Protein AF-A0A3A5V1T1-F1 (afdb_monomer_lite)

Secondary structure (DSSP, 8-state):
------GGG--EEEEEEEE-SSSEEEEEEEEETTTTEEEEEEEEESSSEEEEEETTS-EEEEEEBSSSSGGG-EEEEEE-TTS-EEEEEEEE-GGG-EEEEEEEETTT--EEEEE-

Radius of gyration: 14.13 Å; chains: 1; bounding box: 34×22×48 Å

Sequence (116 aa):
MVQQYQANQAINVQLLKNRFFPTVKLIVMINDPVAGINEQVSFGTLARTFTSKLANGMVIGKLPLQGITIFSGAQGIITFPNGYSYKVNLNIGLFGMVKGMLITSLVDGRTGMYNF

Foldseek 3Di:
DPPPPPPLAAFDKAWDDADLPPWGKTWIFTDGVVLPGGWIWIFTDPDQKTFIATPVGHTFWIWGQPDPDLQSWTWIKGADPSGWIWTKTFHADDSRIGQWMWIATPVPRRIDIGGD

pLDDT: mean 84.24, std 14.68, range [33.78, 96.81]

Structure (mmCIF, N/CA/C/O backbone):
data_AF-A0A3A5V1T1-F1
#
_entry.id   AF-A0A3A5V1T1-F1
#
loop_
_atom_site.group_PDB
_atom_site.id
_atom_site.type_symbol
_atom_site.label_atom_id
_atom_site.label_alt_id
_atom_site.label_comp_id
_atom_site.label_asym_id
_atom_site.label_entity_id
_atom_site.label_seq_id
_atom_site.pdbx_PDB_ins_code
_atom_site.Cartn_x
_atom_site.Cartn_y
_atom_site.Cartn_z
_atom_site.occupancy
_atom_site.B_iso_or_equiv
_atom_site.auth_seq_id
_atom_site.auth_comp_id
_atom_site.auth_asym_id
_atom_site.auth_atom_id
_atom_site.pdbx_PDB_model_num
ATOM 1 N N . MET A 1 1 ? 3.019 9.489 34.058 1.00 36.56 1 MET A N 1
ATOM 2 C CA . MET A 1 1 ? 1.966 8.590 33.541 1.00 36.56 1 MET A CA 1
ATOM 3 C C . MET A 1 1 ? 2.463 8.061 32.210 1.00 36.56 1 MET A C 1
ATOM 5 O O . MET A 1 1 ? 2.647 8.847 31.293 1.00 36.56 1 MET A O 1
ATOM 9 N N . VAL A 1 2 ? 2.828 6.782 32.143 1.00 33.78 2 VAL A N 1
ATOM 10 C CA . VAL A 1 2 ? 3.331 6.173 30.906 1.00 33.78 2 VAL A CA 1
ATOM 11 C C . VAL A 1 2 ? 2.109 5.835 30.066 1.00 33.78 2 VAL A C 1
ATOM 13 O O . VAL A 1 2 ? 1.315 4.981 30.455 1.00 33.78 2 VAL A O 1
ATOM 16 N N . GLN A 1 3 ? 1.912 6.560 28.968 1.00 37.62 3 GLN A N 1
ATOM 17 C CA . GLN A 1 3 ? 0.839 6.284 28.025 1.00 37.62 3 GLN A CA 1
ATOM 18 C C . GLN A 1 3 ? 1.130 4.933 27.372 1.00 37.62 3 GLN A C 1
ATOM 20 O O . GLN A 1 3 ? 1.978 4.819 26.489 1.00 37.62 3 GLN A O 1
ATOM 25 N N . GLN A 1 4 ? 0.466 3.891 27.874 1.00 35.25 4 GLN A N 1
ATOM 26 C CA . GLN A 1 4 ? 0.413 2.587 27.234 1.00 35.25 4 GLN A CA 1
ATOM 27 C C . GLN A 1 4 ? -0.261 2.785 25.874 1.00 35.25 4 GLN A C 1
ATOM 29 O O . GLN A 1 4 ? -1.483 2.893 25.785 1.00 35.25 4 GLN A O 1
ATOM 34 N N . TYR A 1 5 ? 0.537 2.895 24.813 1.00 43.94 5 TYR A N 1
ATOM 35 C CA . TYR A 1 5 ? 0.034 2.781 23.450 1.00 43.94 5 TYR A CA 1
ATOM 36 C C . TYR A 1 5 ? -0.599 1.396 23.331 1.00 43.94 5 TYR A C 1
ATOM 38 O O . TYR A 1 5 ? 0.089 0.380 23.435 1.00 43.94 5 TYR A O 1
ATOM 46 N N . GLN A 1 6 ? -1.924 1.351 23.203 1.00 43.44 6 GLN A N 1
ATOM 47 C CA . GLN A 1 6 ? -2.660 0.101 23.089 1.00 43.44 6 GLN A CA 1
ATOM 48 C C . GLN A 1 6 ? -2.145 -0.663 21.865 1.00 43.44 6 GLN A C 1
ATOM 50 O O . GLN A 1 6 ? -2.362 -0.251 20.727 1.00 43.44 6 GLN A O 1
ATOM 55 N N . ALA A 1 7 ? -1.497 -1.805 22.098 1.00 48.41 7 ALA A N 1
ATOM 56 C CA . ALA A 1 7 ? -0.984 -2.699 21.058 1.00 48.41 7 ALA A CA 1
ATOM 57 C C . ALA A 1 7 ? -2.071 -3.211 20.083 1.00 48.41 7 ALA A C 1
ATOM 59 O O . ALA A 1 7 ? -1.752 -3.820 19.069 1.00 48.41 7 ALA A O 1
ATOM 60 N N . ASN A 1 8 ? -3.351 -2.936 20.364 1.00 52.53 8 ASN A N 1
ATOM 61 C CA . ASN A 1 8 ? -4.514 -3.426 19.627 1.00 52.53 8 ASN A CA 1
ATOM 62 C C . ASN A 1 8 ? -5.011 -2.486 18.505 1.00 52.53 8 ASN A C 1
ATOM 64 O O . ASN A 1 8 ? -6.073 -2.717 17.936 1.00 52.53 8 ASN A O 1
ATOM 68 N N . GLN A 1 9 ? -4.281 -1.404 18.204 1.00 63.50 9 GLN A N 1
ATOM 69 C CA . GLN A 1 9 ? -4.668 -0.401 17.194 1.00 63.50 9 GLN A CA 1
ATOM 70 C C . GLN A 1 9 ? -3.596 -0.170 16.118 1.00 63.50 9 GLN A C 1
ATOM 72 O O . GLN A 1 9 ? -3.727 0.742 15.304 1.00 63.50 9 GLN A O 1
ATOM 77 N N . ALA A 1 10 ? -2.513 -0.948 16.104 1.00 76.38 10 ALA A N 1
ATOM 78 C CA . ALA A 1 10 ? -1.449 -0.778 15.119 1.00 76.38 10 ALA A CA 1
ATOM 79 C C . ALA A 1 10 ? -1.834 -1.407 13.769 1.00 76.38 10 ALA A C 1
ATOM 81 O O . ALA A 1 10 ? -2.354 -2.520 13.725 1.00 76.38 10 ALA A O 1
ATOM 82 N N . ILE A 1 11 ? -1.535 -0.713 12.667 1.00 87.75 11 ILE A N 1
ATOM 83 C CA . ILE A 1 11 ? -1.615 -1.285 11.314 1.00 87.75 11 ILE A CA 1
ATOM 84 C C . ILE A 1 11 ? -0.497 -2.311 11.208 1.00 87.75 11 ILE A C 1
ATOM 86 O O . ILE A 1 11 ? 0.651 -1.884 11.165 1.00 87.75 11 ILE A O 1
ATOM 90 N N . ASN A 1 12 ? -0.799 -3.607 11.168 1.00 90.06 12 ASN A N 1
ATOM 91 C CA . ASN A 1 12 ? 0.165 -4.697 11.037 1.00 90.06 12 ASN A CA 1
ATOM 92 C C . ASN A 1 12 ? 0.433 -5.026 9.562 1.00 90.06 12 ASN A C 1
ATOM 94 O O . ASN A 1 12 ? -0.483 -5.053 8.738 1.00 90.06 12 ASN A O 1
ATOM 98 N N . VAL A 1 13 ? 1.694 -5.295 9.233 1.00 91.12 13 VAL A N 1
ATOM 99 C CA . VAL A 1 13 ? 2.096 -5.760 7.910 1.00 91.12 13 VAL A CA 1
ATOM 100 C C . VAL A 1 13 ? 2.969 -6.994 8.058 1.00 91.12 13 VAL A C 1
ATOM 102 O O . VAL A 1 13 ? 4.062 -6.938 8.621 1.00 91.12 13 VAL A O 1
ATOM 105 N N . GLN A 1 14 ? 2.529 -8.091 7.454 1.00 91.56 14 GLN A N 1
ATOM 106 C CA . GLN A 1 14 ? 3.298 -9.325 7.380 1.00 91.56 14 GLN A CA 1
ATOM 107 C C . GLN A 1 14 ? 3.832 -9.538 5.967 1.00 91.56 14 GLN A C 1
ATOM 109 O O . GLN A 1 14 ? 3.083 -9.490 4.991 1.00 91.56 14 GLN A O 1
ATOM 114 N N . LEU A 1 15 ? 5.128 -9.820 5.842 1.00 91.56 15 LEU A N 1
ATOM 115 C CA . LEU A 1 15 ? 5.716 -10.202 4.564 1.00 91.56 15 LEU A CA 1
ATOM 116 C C . LEU A 1 15 ? 5.289 -11.618 4.171 1.00 91.56 15 LEU A C 1
ATOM 118 O O . LEU A 1 15 ? 5.508 -12.562 4.923 1.00 91.56 15 LEU A O 1
ATOM 122 N N . LEU A 1 16 ? 4.750 -11.773 2.962 1.00 90.88 16 LEU A N 1
ATOM 123 C CA . LEU A 1 16 ? 4.458 -13.086 2.376 1.00 90.88 16 LEU A CA 1
ATOM 124 C C . LEU A 1 16 ? 5.461 -13.449 1.284 1.00 90.88 16 LEU A C 1
ATOM 126 O O . LEU A 1 16 ? 5.856 -14.604 1.141 1.00 90.88 16 LEU A O 1
ATOM 130 N N . LYS A 1 17 ? 5.865 -12.468 0.470 1.00 88.50 17 LYS A N 1
ATOM 131 C CA . LYS A 1 17 ? 6.813 -12.690 -0.622 1.00 88.50 17 LYS A CA 1
ATOM 132 C C . LYS A 1 17 ? 7.558 -11.417 -0.976 1.00 88.50 17 LYS A C 1
ATOM 134 O O . LYS A 1 17 ? 6.943 -10.378 -1.176 1.00 88.50 17 LYS A O 1
ATOM 139 N N . ASN A 1 18 ? 8.864 -11.533 -1.165 1.00 87.12 18 ASN A N 1
ATOM 140 C CA . ASN A 1 18 ? 9.705 -10.474 -1.703 1.00 87.12 18 ASN A CA 1
ATOM 141 C C . ASN A 1 18 ? 10.575 -11.068 -2.807 1.00 87.12 18 ASN A C 1
ATOM 143 O O . ASN A 1 18 ? 11.370 -11.973 -2.556 1.00 87.12 18 ASN A O 1
ATOM 147 N N . ARG A 1 19 ? 10.379 -10.638 -4.050 1.00 81.06 19 ARG A N 1
ATOM 148 C CA . ARG A 1 19 ? 11.125 -11.152 -5.201 1.00 81.06 19 ARG A CA 1
ATOM 149 C C . ARG A 1 19 ? 11.525 -10.000 -6.102 1.00 81.06 19 ARG A C 1
ATOM 151 O O . ARG A 1 19 ? 10.715 -9.121 -6.364 1.00 81.06 19 ARG A O 1
ATOM 158 N N . PHE A 1 20 ? 12.746 -10.052 -6.615 1.00 74.19 20 PHE A N 1
ATOM 159 C CA . PHE A 1 20 ? 13.275 -9.043 -7.529 1.00 74.19 20 PHE A CA 1
ATOM 160 C C . PHE A 1 20 ? 13.287 -9.485 -9.005 1.00 74.19 20 PHE A C 1
ATOM 162 O O . PHE A 1 20 ? 13.123 -8.652 -9.889 1.00 74.19 20 PHE A O 1
ATOM 169 N N . PHE A 1 21 ? 13.419 -10.788 -9.287 1.00 64.19 21 PHE A N 1
ATOM 170 C CA . PHE A 1 21 ? 13.573 -11.315 -10.650 1.00 64.19 21 PHE A CA 1
ATOM 171 C C . PHE A 1 21 ? 12.447 -12.290 -11.039 1.00 64.19 21 PHE A C 1
ATOM 173 O O . PHE A 1 21 ? 12.062 -13.113 -10.205 1.00 64.19 21 PHE A O 1
ATOM 180 N N . PRO A 1 22 ? 11.910 -12.263 -12.277 1.00 61.31 22 PRO A N 1
ATOM 181 C CA . PRO A 1 22 ? 12.203 -11.333 -13.382 1.00 61.31 22 PRO A CA 1
ATOM 182 C C . PRO A 1 22 ? 11.533 -9.955 -13.234 1.00 61.31 22 PRO A C 1
ATOM 184 O O . PRO A 1 22 ? 11.764 -9.061 -14.038 1.00 61.31 22 PRO A O 1
ATOM 187 N N . THR A 1 23 ? 10.696 -9.780 -12.211 1.00 69.88 23 THR A N 1
ATOM 188 C CA . THR A 1 23 ? 9.970 -8.539 -11.917 1.00 69.88 23 THR A CA 1
ATOM 189 C C . THR A 1 23 ? 9.996 -8.285 -10.421 1.00 69.88 23 THR A C 1
ATOM 191 O O . THR A 1 23 ? 9.818 -9.240 -9.651 1.00 69.88 23 THR A O 1
ATOM 194 N N . VAL A 1 24 ? 10.107 -7.024 -10.000 1.00 75.44 24 VAL A N 1
ATOM 195 C CA . VAL A 1 24 ? 9.999 -6.693 -8.577 1.00 75.44 24 VAL A CA 1
ATOM 196 C C . VAL A 1 24 ? 8.562 -6.926 -8.127 1.00 75.44 24 VAL A C 1
ATOM 198 O O . VAL A 1 24 ? 7.626 -6.320 -8.653 1.00 75.44 24 VAL A O 1
ATOM 201 N N . LYS A 1 25 ? 8.387 -7.835 -7.170 1.00 86.56 25 LYS A N 1
ATOM 202 C CA . LYS A 1 25 ? 7.102 -8.209 -6.595 1.00 86.56 25 LYS A CA 1
ATOM 203 C C . LYS A 1 25 ? 7.236 -8.360 -5.085 1.00 86.56 25 LYS A C 1
ATOM 205 O O . LYS A 1 25 ? 7.870 -9.298 -4.601 1.00 86.56 25 LYS A O 1
ATOM 210 N N . LEU A 1 26 ? 6.574 -7.466 -4.367 1.00 90.06 26 LEU A N 1
ATOM 211 C CA . LEU A 1 26 ? 6.324 -7.561 -2.937 1.00 90.06 26 LEU A CA 1
ATOM 212 C C . LEU A 1 26 ? 4.881 -8.031 -2.736 1.00 90.06 26 LEU A C 1
ATOM 214 O O . LEU A 1 26 ? 3.971 -7.535 -3.394 1.00 90.06 26 LEU A O 1
ATOM 218 N N . ILE A 1 27 ? 4.658 -8.990 -1.851 1.00 93.12 27 ILE A N 1
ATOM 219 C CA . ILE A 1 27 ? 3.331 -9.407 -1.404 1.00 93.12 27 ILE A CA 1
ATOM 220 C C . ILE A 1 27 ? 3.345 -9.369 0.115 1.00 93.12 27 ILE A C 1
ATOM 222 O O . ILE A 1 27 ? 4.203 -9.993 0.743 1.00 93.12 27 ILE A O 1
ATOM 226 N N . VAL A 1 28 ? 2.398 -8.638 0.683 1.00 94.25 28 VAL A N 1
ATOM 227 C CA . VAL A 1 28 ? 2.235 -8.465 2.124 1.00 94.25 28 VAL A CA 1
ATOM 228 C C . VAL A 1 28 ? 0.786 -8.712 2.514 1.00 94.25 28 VAL A C 1
ATOM 230 O O . VAL A 1 28 ? -0.124 -8.489 1.715 1.00 94.25 28 VAL A O 1
ATOM 233 N N . MET A 1 29 ? 0.581 -9.147 3.748 1.00 95.19 29 MET A N 1
ATOM 234 C CA . MET A 1 29 ? -0.711 -9.098 4.411 1.00 95.19 29 MET A CA 1
ATOM 235 C C . MET A 1 29 ? -0.801 -7.778 5.171 1.00 95.19 29 MET A C 1
ATOM 237 O O . MET A 1 29 ? 0.077 -7.505 5.986 1.00 95.19 29 MET A O 1
ATOM 241 N N . ILE A 1 30 ? -1.813 -6.958 4.894 1.00 93.62 30 ILE A N 1
ATOM 242 C CA . ILE A 1 30 ? -2.080 -5.721 5.633 1.00 93.62 30 ILE A CA 1
ATOM 243 C C . ILE A 1 30 ? -3.293 -5.966 6.518 1.00 93.62 30 ILE A C 1
ATOM 245 O O . ILE A 1 30 ? -4.374 -6.276 6.018 1.00 93.62 30 ILE A O 1
ATOM 249 N N . ASN A 1 31 ? -3.101 -5.814 7.823 1.00 92.75 31 ASN A N 1
ATOM 250 C CA . ASN A 1 31 ? -4.155 -5.923 8.816 1.00 92.75 31 ASN A CA 1
ATOM 251 C C . ASN A 1 31 ? -4.270 -4.598 9.578 1.00 92.75 31 ASN A C 1
ATOM 253 O O . ASN A 1 31 ? -3.338 -4.181 10.262 1.00 92.75 31 ASN A O 1
ATOM 257 N N . ASP A 1 32 ? -5.411 -3.932 9.442 1.00 91.12 32 ASP A N 1
ATOM 258 C CA . ASP A 1 32 ? -5.786 -2.778 10.250 1.00 91.12 32 ASP A CA 1
ATOM 259 C C . ASP A 1 32 ? -7.147 -3.057 10.909 1.00 91.12 32 ASP A C 1
ATOM 261 O O . ASP A 1 32 ? -8.183 -2.914 10.249 1.00 91.12 32 ASP A O 1
ATOM 265 N N . PRO A 1 33 ? -7.178 -3.431 12.203 1.00 87.19 33 PRO A N 1
ATOM 266 C CA . PRO A 1 33 ? -8.419 -3.786 12.887 1.00 87.19 33 PRO A CA 1
ATOM 267 C C . PRO A 1 33 ? -9.373 -2.596 13.051 1.00 87.19 33 PRO A C 1
ATOM 269 O O . PRO A 1 33 ? -10.580 -2.796 13.150 1.00 87.19 33 PRO A O 1
ATOM 272 N N . VAL A 1 34 ? -8.865 -1.360 13.048 1.00 88.50 34 VAL A N 1
ATOM 273 C CA . VAL A 1 34 ? -9.684 -0.145 13.214 1.00 88.50 34 VAL A CA 1
ATOM 274 C C . VAL A 1 34 ? -10.415 0.202 11.917 1.00 88.50 34 VAL A C 1
ATOM 276 O O . VAL A 1 34 ? -11.565 0.628 11.952 1.00 88.50 34 VAL A O 1
ATOM 279 N N . ALA A 1 35 ? -9.769 -0.012 10.769 1.00 87.94 35 ALA A N 1
ATOM 280 C CA . ALA A 1 35 ? -10.375 0.188 9.453 1.00 87.94 35 ALA A CA 1
ATOM 281 C C . ALA A 1 35 ? -11.093 -1.066 8.916 1.00 87.94 35 ALA A C 1
ATOM 283 O O . ALA A 1 35 ? -11.643 -1.040 7.814 1.00 87.94 35 ALA A O 1
ATOM 284 N N . GLY A 1 36 ? -11.062 -2.180 9.657 1.00 88.62 36 GLY A N 1
ATOM 285 C CA . GLY A 1 36 ? -11.616 -3.462 9.217 1.00 88.62 36 GLY A CA 1
ATOM 286 C C . GLY A 1 36 ? -10.898 -4.043 7.996 1.00 88.62 36 GLY A C 1
ATOM 287 O O . GLY A 1 36 ? -11.525 -4.701 7.169 1.00 88.62 36 GLY A O 1
ATOM 288 N N . ILE A 1 37 ? -9.600 -3.771 7.845 1.00 91.75 37 ILE A N 1
ATOM 289 C CA . ILE A 1 37 ? -8.798 -4.254 6.719 1.00 91.75 37 ILE A CA 1
ATOM 290 C C . ILE A 1 37 ? -8.065 -5.512 7.142 1.00 91.75 37 ILE A C 1
ATOM 292 O O . ILE A 1 37 ? -7.346 -5.520 8.135 1.00 91.75 37 ILE A O 1
ATOM 296 N N . ASN A 1 38 ? -8.206 -6.562 6.346 1.00 94.06 38 ASN A N 1
ATOM 297 C CA . ASN A 1 38 ? -7.391 -7.760 6.443 1.00 94.06 38 ASN A CA 1
ATOM 298 C C . ASN A 1 38 ? -7.174 -8.289 5.025 1.00 94.06 38 ASN A C 1
ATOM 300 O O . ASN A 1 38 ? -7.823 -9.236 4.589 1.00 94.06 38 ASN A O 1
ATOM 304 N N . GLU A 1 39 ? -6.302 -7.612 4.281 1.00 94.75 39 GLU A N 1
ATOM 305 C CA . GLU A 1 39 ? -6.162 -7.787 2.837 1.00 94.75 39 GLU A CA 1
ATOM 306 C C . GLU A 1 39 ? -4.736 -8.145 2.418 1.00 94.75 39 GLU A C 1
ATOM 308 O O . GLU A 1 39 ? -3.752 -7.551 2.870 1.00 94.75 39 GLU A O 1
ATOM 313 N N . GLN A 1 40 ? -4.617 -9.102 1.496 1.00 96.50 40 GLN A N 1
ATOM 314 C CA . GLN A 1 40 ? -3.342 -9.396 0.858 1.00 96.50 40 GLN A CA 1
ATOM 315 C C . GLN A 1 40 ? -3.117 -8.397 -0.276 1.00 96.50 40 GLN A C 1
ATOM 317 O O . GLN A 1 40 ? -3.850 -8.384 -1.268 1.00 96.50 40 GLN A O 1
ATOM 322 N N . VAL A 1 41 ? -2.048 -7.614 -0.168 1.00 96.00 41 VAL A N 1
ATOM 323 C CA . VAL A 1 41 ? -1.667 -6.615 -1.165 1.00 96.00 41 VAL A CA 1
ATOM 324 C C . VAL A 1 41 ? -0.382 -7.034 -1.856 1.00 96.00 41 VAL A C 1
ATOM 326 O O . VAL A 1 41 ? 0.642 -7.311 -1.233 1.00 96.00 41 VAL A O 1
ATOM 329 N N . SER A 1 42 ? -0.429 -7.054 -3.181 1.00 94.75 42 SER A N 1
ATOM 330 C CA . SER A 1 42 ? 0.737 -7.235 -4.031 1.00 94.75 42 SER A CA 1
ATOM 331 C C . SER A 1 42 ? 1.155 -5.909 -4.649 1.00 94.75 42 SER A C 1
ATOM 333 O O . SER A 1 42 ? 0.354 -5.236 -5.287 1.00 94.75 42 SER A O 1
ATOM 335 N N . PHE A 1 43 ? 2.422 -5.551 -4.489 1.00 92.12 43 PHE A N 1
ATOM 336 C CA . PHE A 1 43 ? 3.070 -4.440 -5.166 1.00 92.12 43 PHE A CA 1
ATOM 337 C C . PHE A 1 43 ? 3.984 -5.025 -6.235 1.00 92.12 43 PHE A C 1
ATOM 339 O O . PHE A 1 43 ? 4.996 -5.655 -5.927 1.00 92.12 43 PHE A O 1
ATOM 346 N N . GLY A 1 44 ? 3.611 -4.854 -7.499 1.00 89.12 44 GLY A N 1
ATOM 347 C CA . GLY A 1 44 ? 4.397 -5.323 -8.637 1.00 89.12 44 GLY A CA 1
ATOM 348 C C . GLY A 1 44 ? 4.825 -4.165 -9.524 1.00 89.12 44 GLY A C 1
ATOM 349 O O . GLY A 1 44 ? 4.027 -3.258 -9.763 1.00 89.12 44 GLY A O 1
ATOM 350 N N . THR A 1 45 ? 6.046 -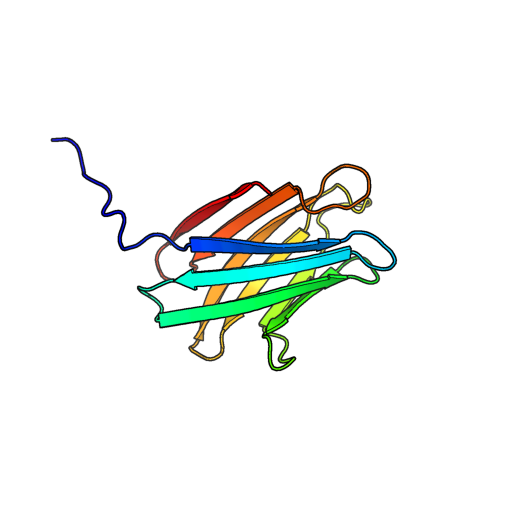4.206 -10.051 1.00 83.12 45 THR A N 1
ATOM 351 C CA . THR A 1 45 ? 6.465 -3.288 -11.115 1.00 83.12 45 THR A CA 1
ATOM 352 C C . THR A 1 45 ? 7.176 -4.012 -12.255 1.00 83.12 45 THR A C 1
ATOM 354 O O . THR A 1 45 ? 7.947 -4.949 -12.046 1.00 83.12 45 THR A O 1
ATOM 357 N N . LEU A 1 46 ? 6.899 -3.539 -13.470 1.00 71.56 46 LEU A N 1
ATOM 358 C CA . LEU A 1 46 ? 7.644 -3.828 -14.699 1.00 71.56 46 LEU A CA 1
ATOM 359 C C . LEU A 1 46 ? 8.474 -2.617 -15.161 1.00 71.56 46 LEU A C 1
ATOM 361 O O . LEU A 1 46 ? 9.252 -2.725 -16.100 1.00 71.56 46 LEU A O 1
ATOM 365 N N . ALA A 1 47 ? 8.272 -1.453 -14.537 1.00 74.12 47 ALA A N 1
ATOM 366 C CA . ALA A 1 47 ? 8.811 -0.169 -14.972 1.00 74.12 47 ALA A CA 1
ATOM 367 C C . ALA A 1 47 ? 9.021 0.767 -13.763 1.00 74.12 47 ALA A C 1
ATOM 369 O O . ALA A 1 47 ? 9.409 0.330 -12.678 1.00 74.12 47 ALA A O 1
ATOM 370 N N . ARG A 1 48 ? 8.756 2.072 -13.916 1.00 81.56 48 ARG A N 1
ATOM 371 C CA . ARG A 1 48 ? 8.980 3.087 -12.870 1.00 81.56 48 ARG A CA 1
ATOM 372 C C . ARG A 1 48 ? 7.817 3.277 -11.886 1.00 81.56 48 ARG A C 1
ATOM 374 O O . ARG A 1 48 ? 7.807 4.243 -11.124 1.00 81.56 48 ARG A O 1
ATOM 381 N N . THR A 1 49 ? 6.828 2.386 -11.893 1.00 87.69 49 THR A N 1
ATOM 382 C CA . THR A 1 49 ? 5.626 2.514 -11.059 1.00 87.69 49 THR A CA 1
ATOM 383 C C . THR A 1 49 ? 5.204 1.160 -10.516 1.00 87.69 49 THR A C 1
ATOM 385 O O . THR A 1 49 ? 4.859 0.259 -11.280 1.00 87.69 49 THR A O 1
ATOM 388 N N . PHE A 1 50 ? 5.166 1.035 -9.192 1.00 90.38 50 PHE A N 1
ATOM 389 C CA . PHE A 1 50 ? 4.550 -0.118 -8.550 1.00 90.38 50 PHE A CA 1
ATOM 390 C C . PHE A 1 50 ? 3.040 0.012 -8.644 1.00 90.38 50 PHE A C 1
ATOM 392 O O . PHE A 1 50 ? 2.471 1.033 -8.272 1.00 90.38 50 PHE A O 1
ATOM 399 N N . THR A 1 51 ? 2.384 -1.028 -9.132 1.00 93.25 51 THR A N 1
ATOM 400 C CA . THR A 1 51 ? 0.929 -1.149 -9.059 1.00 93.25 51 THR A CA 1
ATOM 401 C C . THR A 1 51 ? 0.596 -1.990 -7.838 1.00 93.25 51 THR A C 1
ATOM 403 O O . THR A 1 51 ? 1.097 -3.112 -7.725 1.00 93.25 51 THR A O 1
ATOM 406 N N . SER A 1 52 ? -0.228 -1.459 -6.937 1.00 94.75 52 SER A N 1
ATOM 407 C CA . SER A 1 52 ? -0.759 -2.208 -5.803 1.00 94.75 52 SER A CA 1
ATOM 408 C C . SER A 1 52 ? -2.077 -2.875 -6.191 1.00 94.75 52 SER A C 1
ATOM 410 O O . SER A 1 52 ? -2.979 -2.238 -6.741 1.00 94.75 52 SER A O 1
ATOM 412 N N . LYS A 1 53 ? -2.178 -4.180 -5.939 1.00 96.31 53 LYS A N 1
ATOM 413 C CA . LYS A 1 53 ? -3.358 -4.995 -6.246 1.00 96.31 53 LYS A CA 1
ATOM 414 C C . LYS A 1 53 ? -3.735 -5.882 -5.072 1.00 96.31 53 LYS A C 1
ATOM 416 O O . LYS A 1 53 ? -2.843 -6.467 -4.455 1.00 96.31 53 LYS A O 1
ATOM 421 N N . LEU A 1 54 ? -5.031 -6.037 -4.831 1.00 96.00 54 LEU A N 1
ATOM 422 C CA . LEU A 1 54 ? -5.568 -7.037 -3.909 1.00 96.00 54 LEU A CA 1
ATOM 423 C C . LEU A 1 54 ? -5.405 -8.461 -4.457 1.00 96.00 54 LEU A C 1
ATOM 425 O O . LEU A 1 54 ? -5.102 -8.661 -5.638 1.00 96.00 54 LEU A O 1
ATOM 429 N N . ALA A 1 55 ? -5.658 -9.460 -3.609 1.00 93.38 55 ALA A N 1
ATOM 430 C CA . ALA A 1 55 ? -5.652 -10.876 -3.986 1.00 93.38 55 ALA A CA 1
ATOM 431 C C . ALA A 1 55 ? -6.598 -11.200 -5.154 1.00 93.38 55 ALA A C 1
ATOM 433 O O . ALA A 1 55 ? -6.259 -12.020 -6.004 1.00 93.38 55 ALA A O 1
ATOM 434 N N . ASN A 1 56 ? -7.744 -10.519 -5.234 1.00 92.56 56 ASN A N 1
ATOM 435 C CA . ASN A 1 56 ? -8.717 -10.668 -6.322 1.00 92.56 56 ASN A CA 1
ATOM 436 C C . ASN A 1 56 ? -8.289 -9.984 -7.643 1.00 92.56 56 ASN A C 1
ATOM 438 O O . ASN A 1 56 ? -9.038 -9.996 -8.614 1.00 92.56 56 ASN A O 1
ATOM 442 N N . GLY A 1 57 ? -7.103 -9.366 -7.690 1.00 91.94 57 GLY A N 1
ATOM 443 C CA . GLY A 1 57 ? -6.559 -8.692 -8.870 1.00 91.94 57 GLY A CA 1
ATOM 444 C C . GLY A 1 57 ? -6.963 -7.223 -9.025 1.00 91.94 57 GLY A C 1
ATOM 445 O O . GLY A 1 57 ? -6.422 -6.547 -9.905 1.00 91.94 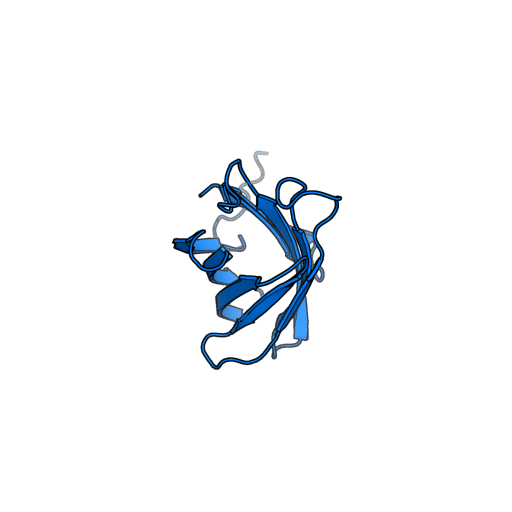57 GLY A O 1
ATOM 446 N N . MET A 1 58 ? -7.846 -6.704 -8.168 1.00 95.06 58 MET A N 1
ATOM 447 C CA . MET A 1 58 ? -8.288 -5.313 -8.217 1.00 95.06 58 MET A CA 1
ATOM 448 C C . MET A 1 58 ? -7.142 -4.358 -7.872 1.00 95.06 58 MET A C 1
ATOM 450 O O . MET A 1 58 ? -6.451 -4.532 -6.869 1.00 95.06 58 MET A O 1
ATOM 454 N N . VAL A 1 59 ? -6.944 -3.340 -8.710 1.00 96.31 59 VAL A N 1
ATOM 455 C CA . VAL A 1 59 ? -5.930 -2.300 -8.497 1.00 96.31 59 VAL A CA 1
ATOM 456 C C . VAL A 1 59 ? -6.433 -1.316 -7.447 1.00 96.31 59 VAL A C 1
ATOM 458 O O . VAL A 1 59 ? -7.494 -0.729 -7.623 1.00 96.31 59 VAL A O 1
ATOM 461 N N . ILE A 1 60 ? -5.644 -1.111 -6.394 1.00 96.25 60 ILE A N 1
ATOM 462 C CA . ILE A 1 60 ? -5.972 -0.196 -5.288 1.00 96.25 60 ILE A CA 1
ATOM 463 C C . ILE A 1 60 ? -5.063 1.029 -5.235 1.00 96.25 60 ILE A C 1
ATOM 465 O O . ILE A 1 60 ? -5.261 1.912 -4.412 1.00 96.25 60 ILE A O 1
ATOM 469 N N . GLY A 1 61 ? -4.047 1.104 -6.093 1.00 95.25 61 GLY A N 1
ATOM 470 C CA . GLY A 1 61 ? -3.163 2.259 -6.130 1.00 95.25 61 GLY A CA 1
ATOM 471 C C . GLY A 1 61 ? -1.949 2.082 -7.027 1.00 95.25 61 GLY A C 1
ATOM 472 O O . GLY A 1 61 ? -1.693 1.024 -7.617 1.00 95.25 61 GLY A O 1
ATOM 473 N N . LYS A 1 62 ? -1.194 3.171 -7.143 1.00 94.38 62 LYS A N 1
ATOM 474 C CA . LYS A 1 62 ? 0.059 3.237 -7.893 1.00 94.38 62 LYS A CA 1
ATOM 475 C C . LYS A 1 62 ? 1.078 4.042 -7.097 1.00 94.38 62 LYS A C 1
ATOM 477 O O . LYS A 1 62 ? 0.763 5.114 -6.591 1.00 94.38 62 LYS A O 1
ATOM 482 N N . LEU A 1 63 ? 2.294 3.518 -7.000 1.00 93.44 63 LEU A N 1
ATOM 483 C CA . LEU A 1 63 ? 3.402 4.135 -6.285 1.00 93.44 63 LEU A CA 1
ATOM 484 C C . LEU A 1 63 ? 4.529 4.425 -7.289 1.00 93.44 63 LEU A C 1
ATOM 486 O O . LEU A 1 63 ? 5.275 3.505 -7.654 1.00 93.44 63 LEU A O 1
ATOM 490 N N . PRO A 1 64 ? 4.642 5.659 -7.809 1.00 90.69 64 PRO A N 1
ATOM 491 C CA . PRO A 1 64 ? 5.783 6.058 -8.625 1.00 90.69 64 PRO A CA 1
ATOM 492 C C . PRO A 1 64 ? 7.102 5.992 -7.842 1.00 90.69 64 PRO A C 1
ATOM 494 O O . PRO A 1 64 ? 7.173 6.366 -6.665 1.00 90.69 64 PRO A O 1
ATOM 497 N N . LEU A 1 65 ? 8.166 5.558 -8.525 1.00 88.00 65 LEU A N 1
ATOM 498 C CA . LEU A 1 65 ? 9.538 5.711 -8.040 1.00 88.00 65 LEU A CA 1
ATOM 499 C C . LEU A 1 65 ? 9.863 7.194 -7.853 1.00 88.00 65 LEU A C 1
ATOM 501 O O . LEU A 1 65 ? 9.539 8.011 -8.713 1.00 88.00 65 LEU A O 1
ATOM 505 N N . GLN A 1 66 ? 10.535 7.535 -6.757 1.00 82.75 66 GLN A N 1
ATOM 506 C CA . GLN A 1 66 ? 10.828 8.933 -6.414 1.00 82.75 66 GLN A CA 1
ATOM 507 C C . GLN A 1 66 ? 12.133 9.471 -7.001 1.00 82.75 66 GLN A C 1
ATOM 509 O O . GLN A 1 66 ? 12.437 10.648 -6.849 1.00 82.75 66 GLN A O 1
ATOM 514 N N . GLY A 1 67 ? 12.893 8.646 -7.717 1.00 73.81 67 GLY A N 1
ATOM 515 C CA . GLY A 1 67 ? 14.117 9.088 -8.373 1.00 73.81 67 GLY A CA 1
ATOM 516 C C . GLY A 1 67 ? 14.367 8.393 -9.699 1.00 73.81 67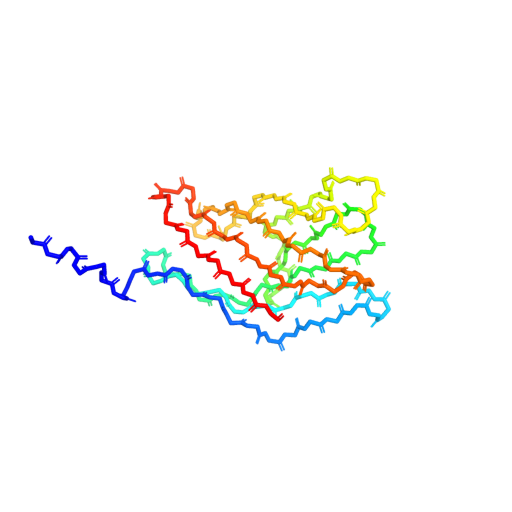 GLY A C 1
ATOM 517 O O . GLY A 1 67 ? 13.539 7.635 -10.216 1.00 73.81 67 GLY A O 1
ATOM 518 N N . ILE A 1 68 ? 15.513 8.719 -10.290 1.00 69.50 68 ILE A N 1
ATOM 519 C CA . ILE A 1 68 ? 15.941 8.193 -11.592 1.00 69.50 68 ILE A CA 1
ATOM 520 C C . ILE A 1 68 ? 16.257 6.695 -11.539 1.00 69.50 68 ILE A C 1
ATOM 522 O O . ILE A 1 68 ? 16.100 6.010 -12.546 1.00 69.50 68 ILE A O 1
ATOM 526 N N . THR A 1 69 ? 16.647 6.177 -10.372 1.00 65.25 69 THR A N 1
ATOM 527 C CA . THR A 1 69 ? 16.958 4.760 -10.177 1.00 65.25 69 THR A CA 1
ATOM 528 C C . THR A 1 69 ? 15.839 4.042 -9.428 1.00 65.25 69 THR A C 1
ATOM 530 O O . THR A 1 69 ? 15.064 4.638 -8.680 1.00 65.25 69 THR A O 1
ATOM 533 N N . ILE A 1 70 ? 15.784 2.717 -9.586 1.00 64.44 70 ILE A N 1
ATOM 534 C CA . ILE A 1 70 ? 14.888 1.843 -8.812 1.00 64.44 70 ILE A CA 1
ATOM 535 C C . ILE A 1 70 ? 15.178 1.867 -7.302 1.00 64.44 70 ILE A C 1
ATOM 537 O O . ILE A 1 70 ? 14.332 1.455 -6.520 1.00 64.44 70 ILE A O 1
ATOM 541 N N . PHE A 1 71 ? 16.344 2.369 -6.887 1.00 66.69 71 PHE A N 1
ATOM 542 C CA . PHE A 1 71 ? 16.786 2.423 -5.490 1.00 66.69 71 PHE A CA 1
ATOM 543 C C . PHE A 1 71 ? 16.233 3.621 -4.721 1.00 66.69 71 PHE A C 1
ATOM 545 O O . PHE A 1 71 ? 16.311 3.658 -3.500 1.00 66.69 71 PHE A O 1
ATOM 552 N N . SER A 1 72 ? 15.658 4.608 -5.409 1.00 72.62 72 SER A N 1
ATOM 553 C CA . SER A 1 72 ? 15.140 5.827 -4.776 1.00 72.62 72 SER A CA 1
ATOM 554 C C . SER A 1 72 ? 13.860 5.609 -3.957 1.00 72.62 72 SER A C 1
ATOM 556 O O . SER A 1 72 ? 13.295 6.568 -3.439 1.00 72.62 72 SER A O 1
ATOM 558 N N . GLY A 1 73 ? 13.391 4.364 -3.850 1.00 83.69 73 GLY A N 1
ATOM 559 C CA . GLY A 1 73 ? 12.121 4.028 -3.226 1.00 83.69 73 GLY A CA 1
ATOM 560 C C . GLY A 1 73 ? 10.922 4.393 -4.102 1.00 83.69 73 GLY A C 1
ATOM 561 O O . GLY A 1 73 ? 11.034 5.078 -5.123 1.00 83.69 73 GLY A O 1
ATOM 562 N N . ALA A 1 74 ? 9.753 3.908 -3.699 1.00 90.31 74 ALA A N 1
ATOM 563 C CA . ALA A 1 74 ? 8.478 4.229 -4.330 1.00 90.31 74 ALA A CA 1
ATOM 564 C C . ALA A 1 74 ? 7.510 4.754 -3.277 1.00 90.31 74 ALA A C 1
ATOM 566 O O . ALA A 1 74 ? 7.477 4.233 -2.169 1.00 90.31 74 ALA A O 1
ATOM 567 N N . GLN A 1 75 ? 6.692 5.743 -3.618 1.00 93.44 75 GLN A N 1
ATOM 568 C CA . GLN A 1 75 ? 5.628 6.201 -2.725 1.00 93.44 75 GLN A CA 1
ATOM 569 C C . GLN A 1 75 ? 4.350 6.473 -3.489 1.00 93.44 75 GLN A C 1
ATOM 571 O O . GLN A 1 75 ? 4.387 6.823 -4.665 1.00 93.44 75 GLN A O 1
ATOM 576 N N . GLY A 1 76 ? 3.223 6.340 -2.810 1.00 94.31 76 GLY A N 1
ATOM 577 C CA . GLY A 1 76 ? 1.917 6.652 -3.364 1.00 94.31 76 GLY A CA 1
ATOM 578 C C . GLY A 1 76 ? 0.813 6.413 -2.351 1.00 94.31 76 GLY A C 1
ATOM 579 O O . GLY A 1 76 ? 1.069 6.089 -1.191 1.00 94.31 76 GLY A O 1
ATOM 580 N N . ILE A 1 77 ? -0.420 6.588 -2.806 1.00 96.81 77 ILE A N 1
ATOM 581 C CA . ILE A 1 77 ? -1.612 6.324 -2.008 1.00 96.81 77 ILE A CA 1
ATOM 582 C C . ILE A 1 77 ? -2.242 5.031 -2.515 1.00 96.81 77 ILE A C 1
ATOM 584 O O . ILE A 1 77 ? -2.305 4.791 -3.726 1.00 96.81 77 ILE A O 1
ATOM 588 N N . ILE A 1 78 ? -2.682 4.196 -1.580 1.00 96.75 78 ILE A N 1
ATOM 589 C CA . ILE A 1 78 ? -3.560 3.064 -1.857 1.00 96.75 78 ILE A CA 1
ATOM 590 C C . ILE A 1 78 ? -4.913 3.321 -1.199 1.00 96.75 78 ILE A C 1
ATOM 592 O O . ILE A 1 78 ? -4.962 3.822 -0.077 1.00 96.75 78 ILE A O 1
ATOM 596 N N . THR A 1 79 ? -5.993 2.969 -1.885 1.00 96.75 79 THR A N 1
ATOM 597 C CA . THR A 1 79 ? -7.367 3.113 -1.401 1.00 96.75 79 THR A CA 1
ATOM 598 C C . THR A 1 79 ? -8.060 1.766 -1.494 1.00 96.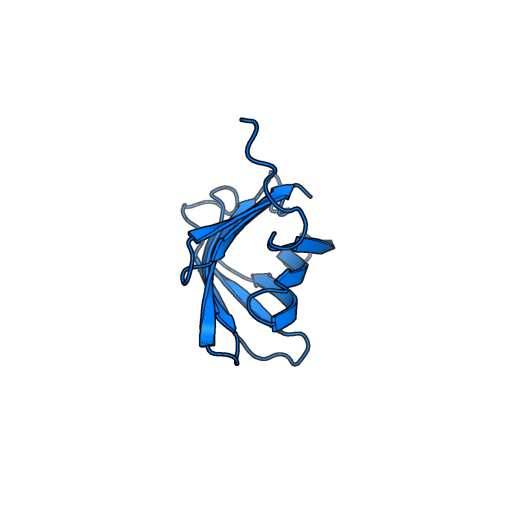75 79 THR A C 1
ATOM 600 O O . THR A 1 79 ? -8.165 1.178 -2.571 1.00 96.75 79 THR A O 1
ATOM 603 N N . PHE A 1 80 ? -8.510 1.261 -0.352 1.00 95.12 80 PHE A N 1
ATOM 604 C CA . PHE A 1 80 ? -9.225 -0.005 -0.266 1.00 95.12 80 PHE A CA 1
ATOM 605 C C . PHE A 1 80 ? -10.712 0.172 -0.628 1.00 95.12 80 PHE A C 1
ATOM 607 O O . PHE A 1 80 ? -11.234 1.286 -0.548 1.00 95.12 80 PHE A O 1
ATOM 614 N N . PRO A 1 81 ? -11.426 -0.909 -1.006 1.00 93.69 81 PRO A N 1
ATOM 615 C CA . PRO A 1 81 ? -12.859 -0.873 -1.335 1.00 93.69 81 PRO A CA 1
ATOM 616 C C . PRO A 1 81 ? -13.757 -0.246 -0.276 1.00 93.69 81 PRO A C 1
ATOM 618 O O . PRO A 1 81 ? -14.780 0.343 -0.601 1.00 93.69 81 PRO A O 1
ATOM 621 N N . ASN A 1 82 ? -13.373 -0.382 0.991 1.00 91.81 82 ASN A N 1
ATOM 622 C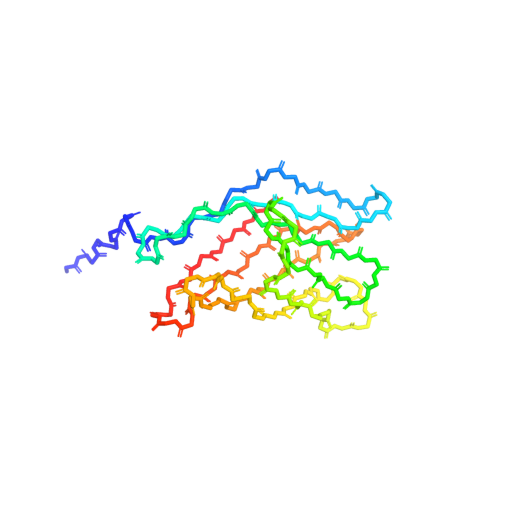 CA . ASN A 1 82 ? -14.084 0.184 2.130 1.00 91.81 82 ASN A CA 1
ATOM 623 C C . ASN A 1 82 ? -13.867 1.706 2.286 1.00 91.81 82 ASN A C 1
ATOM 625 O O . ASN A 1 82 ? -14.334 2.286 3.259 1.00 91.81 82 ASN A O 1
ATOM 629 N N . GLY A 1 83 ? -13.152 2.354 1.358 1.00 91.81 83 GLY A N 1
ATOM 630 C CA . GLY A 1 83 ? -12.920 3.801 1.324 1.00 91.81 83 GLY A CA 1
ATOM 631 C C . GLY A 1 83 ? -11.699 4.274 2.118 1.00 91.81 83 GLY A C 1
ATOM 632 O O . GLY A 1 83 ? -11.270 5.419 1.958 1.00 91.81 83 GLY A O 1
ATOM 633 N N . TYR A 1 84 ? -11.084 3.408 2.926 1.00 94.38 84 TYR A N 1
ATOM 634 C CA . TYR A 1 84 ? -9.903 3.773 3.702 1.00 94.38 84 TYR A CA 1
ATOM 635 C C . TYR A 1 84 ? -8.674 3.896 2.805 1.00 94.38 84 TYR A C 1
ATOM 637 O O . TYR A 1 84 ? -8.374 3.025 1.983 1.00 94.38 84 TYR A O 1
ATOM 645 N N . SER A 1 85 ? -7.953 5.001 2.979 1.00 96.19 85 SER A N 1
ATOM 646 C CA . SER A 1 85 ? -6.781 5.333 2.174 1.00 96.19 85 SER A CA 1
ATOM 647 C C . SER A 1 85 ? -5.525 5.429 3.027 1.00 96.19 85 SER A C 1
ATOM 649 O O . SER A 1 85 ? -5.548 5.952 4.142 1.00 96.19 85 SER A O 1
ATOM 651 N N . TYR A 1 86 ? -4.414 4.956 2.472 1.00 96.25 86 TYR A N 1
ATOM 652 C CA . TYR A 1 86 ? -3.124 4.893 3.145 1.00 96.25 86 TYR A CA 1
ATOM 653 C C . TYR A 1 86 ? -2.042 5.469 2.246 1.00 96.25 86 TYR A C 1
ATOM 655 O O . TYR A 1 86 ? -1.948 5.122 1.067 1.00 96.25 86 TYR A O 1
ATOM 663 N N . LYS A 1 87 ? -1.177 6.306 2.814 1.00 96.38 87 LYS A N 1
ATOM 664 C CA . LYS A 1 87 ? 0.093 6.668 2.193 1.00 96.38 87 LYS A CA 1
ATOM 665 C C . LYS A 1 87 ? 1.087 5.542 2.441 1.00 96.38 87 LYS A C 1
ATOM 667 O O . LYS A 1 87 ? 1.326 5.168 3.585 1.00 96.38 87 LYS A O 1
ATOM 672 N N . VAL A 1 88 ? 1.672 5.020 1.374 1.00 95.56 88 VAL A N 1
ATOM 673 C CA . VAL A 1 88 ? 2.655 3.939 1.423 1.00 95.56 88 VAL A CA 1
ATOM 674 C C . VAL A 1 88 ? 3.965 4.436 0.838 1.00 95.56 88 VAL A C 1
ATOM 676 O O . VAL A 1 88 ? 3.981 4.952 -0.278 1.00 95.56 88 VAL A O 1
ATOM 679 N N . ASN A 1 89 ? 5.061 4.225 1.564 1.00 93.31 89 ASN A N 1
ATOM 680 C CA . ASN A 1 89 ? 6.421 4.420 1.078 1.00 93.31 89 ASN A CA 1
ATOM 681 C C . ASN A 1 89 ? 7.167 3.084 1.147 1.00 93.31 89 ASN A C 1
ATOM 683 O O . ASN A 1 89 ? 7.342 2.517 2.223 1.00 93.31 89 ASN A O 1
ATOM 687 N N . LEU A 1 90 ? 7.619 2.586 0.004 1.00 91.50 90 LEU A N 1
ATOM 688 C CA . LEU A 1 90 ? 8.461 1.405 -0.122 1.00 91.50 90 LEU A CA 1
ATOM 689 C C . LEU A 1 90 ? 9.926 1.833 -0.156 1.00 91.50 90 LEU A C 1
ATOM 691 O O . LEU A 1 90 ? 10.339 2.601 -1.029 1.00 91.50 90 LEU A O 1
ATOM 695 N N . ASN A 1 91 ? 10.717 1.289 0.763 1.00 88.56 91 ASN A N 1
ATOM 696 C CA . ASN A 1 91 ? 12.164 1.425 0.747 1.00 88.56 91 ASN A CA 1
ATOM 697 C C . ASN A 1 91 ? 12.755 0.304 -0.110 1.00 88.56 91 ASN A C 1
ATOM 699 O O . ASN A 1 91 ? 12.576 -0.876 0.196 1.00 88.56 91 ASN A O 1
ATOM 703 N N . ILE A 1 92 ? 13.439 0.664 -1.193 1.00 85.00 92 ILE A N 1
ATOM 704 C CA . ILE A 1 92 ? 13.990 -0.291 -2.152 1.00 85.00 92 ILE A CA 1
ATOM 705 C C . ILE A 1 92 ? 15.505 -0.337 -1.978 1.00 85.00 92 ILE A C 1
ATOM 707 O O . ILE A 1 92 ? 16.204 0.657 -2.134 1.00 85.00 92 ILE A O 1
ATOM 711 N N . GLY A 1 93 ? 16.011 -1.517 -1.645 1.00 74.75 93 GLY A N 1
ATOM 712 C CA . GLY A 1 93 ? 17.426 -1.786 -1.477 1.00 74.75 93 GLY A CA 1
ATOM 713 C C . GLY A 1 93 ? 18.179 -2.014 -2.779 1.00 74.75 93 GLY A C 1
ATOM 714 O O . GLY A 1 93 ? 17.607 -2.079 -3.867 1.00 74.75 93 GLY A O 1
ATOM 715 N N . LEU A 1 94 ? 19.494 -2.197 -2.634 1.00 69.44 94 LEU A N 1
ATOM 716 C CA . LEU A 1 94 ? 20.382 -2.610 -3.718 1.00 69.44 94 LEU A CA 1
ATOM 717 C C . LEU A 1 94 ? 19.827 -3.865 -4.411 1.00 69.44 94 LEU A C 1
ATOM 719 O O . LEU A 1 94 ? 19.279 -4.747 -3.753 1.00 69.44 94 LEU A O 1
ATOM 723 N N . PHE A 1 95 ? 19.936 -3.915 -5.737 1.00 70.19 95 PHE A N 1
ATOM 724 C CA . PHE A 1 95 ? 19.280 -4.923 -6.579 1.00 70.19 95 PHE A CA 1
ATOM 725 C C . PHE A 1 95 ? 17.750 -4.962 -6.446 1.00 70.19 95 PHE A C 1
ATOM 727 O O . PHE A 1 95 ? 17.167 -6.026 -6.543 1.00 70.19 95 PHE A O 1
ATOM 734 N N . GLY A 1 96 ? 17.088 -3.831 -6.177 1.00 71.00 96 GLY A N 1
ATOM 735 C CA . GLY A 1 96 ? 15.642 -3.642 -6.333 1.00 71.00 96 GLY A CA 1
ATOM 736 C C . GLY A 1 96 ? 14.737 -4.476 -5.423 1.00 71.00 96 GLY A C 1
ATOM 737 O O . GLY A 1 96 ? 13.525 -4.497 -5.630 1.00 71.00 96 GLY A O 1
ATOM 738 N N . MET A 1 97 ? 15.290 -5.149 -4.414 1.00 78.50 97 MET A N 1
ATOM 739 C CA . MET A 1 97 ? 14.513 -5.811 -3.365 1.00 78.50 97 MET A CA 1
ATOM 740 C C . MET A 1 97 ? 13.892 -4.768 -2.439 1.00 78.50 97 MET A C 1
ATOM 742 O O . MET A 1 97 ? 14.574 -3.838 -2.011 1.00 78.50 97 MET A O 1
ATOM 746 N N . VAL A 1 98 ? 12.617 -4.918 -2.082 1.00 85.31 98 VAL A N 1
ATOM 747 C CA . VAL A 1 98 ? 11.995 -4.009 -1.109 1.00 85.31 98 VAL A CA 1
ATOM 748 C C . VAL A 1 98 ? 12.510 -4.365 0.284 1.00 85.31 98 VA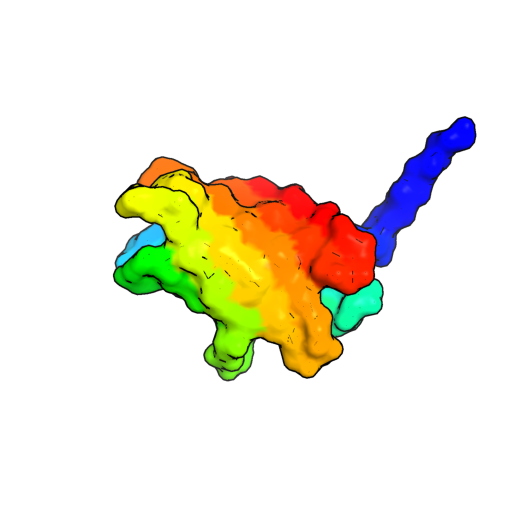L A C 1
ATOM 750 O O . VAL A 1 98 ? 12.275 -5.470 0.750 1.00 85.31 98 VAL A O 1
ATOM 753 N N . LYS A 1 99 ? 13.223 -3.454 0.944 1.00 87.50 99 LYS A N 1
ATOM 754 C CA . LYS A 1 99 ? 13.795 -3.648 2.289 1.00 87.50 99 LYS A CA 1
ATOM 755 C C . LYS A 1 99 ? 12.852 -3.240 3.411 1.00 87.50 99 LYS A C 1
ATOM 757 O O . LYS A 1 99 ? 13.075 -3.581 4.566 1.00 87.50 99 LYS A O 1
ATOM 762 N N . GLY A 1 100 ? 11.822 -2.474 3.084 1.00 89.00 100 GLY A N 1
ATOM 763 C CA . GLY A 1 100 ? 10.847 -2.063 4.072 1.00 89.00 100 GLY A CA 1
ATOM 764 C C . GLY A 1 100 ? 9.693 -1.281 3.482 1.00 89.00 100 GLY A C 1
ATOM 765 O O . GLY A 1 100 ? 9.695 -0.898 2.309 1.00 89.00 100 GLY A O 1
ATOM 766 N N . MET A 1 101 ? 8.702 -1.046 4.325 1.00 91.81 101 MET A N 1
ATOM 767 C CA . MET A 1 101 ? 7.503 -0.298 4.017 1.00 91.81 101 MET A CA 1
ATOM 768 C C . MET A 1 101 ? 7.114 0.577 5.206 1.00 91.81 101 MET A C 1
ATOM 770 O O . MET A 1 101 ? 7.004 0.103 6.333 1.00 91.81 101 MET A O 1
ATOM 774 N N . LEU A 1 102 ? 6.857 1.850 4.929 1.00 92.88 102 LEU A N 1
ATOM 775 C CA . LEU A 1 102 ? 6.139 2.750 5.819 1.00 92.88 102 LEU A CA 1
ATOM 776 C C . LEU A 1 102 ? 4.708 2.872 5.302 1.00 92.88 102 LEU A C 1
ATOM 778 O O . LEU A 1 102 ? 4.511 3.199 4.132 1.00 92.88 102 LEU A O 1
ATOM 782 N N . ILE A 1 103 ? 3.725 2.614 6.155 1.00 94.31 103 ILE A N 1
ATOM 783 C CA . ILE A 1 103 ? 2.307 2.775 5.837 1.00 94.31 103 ILE A CA 1
ATOM 784 C C . ILE A 1 103 ? 1.665 3.714 6.853 1.00 94.31 103 ILE A C 1
ATOM 786 O O . ILE A 1 103 ? 1.801 3.507 8.054 1.00 94.31 103 ILE A O 1
ATOM 790 N N . THR A 1 104 ? 0.969 4.738 6.372 1.00 93.88 104 THR A N 1
ATOM 791 C CA . THR A 1 104 ? 0.288 5.737 7.200 1.00 93.88 104 THR A CA 1
ATOM 792 C C . THR A 1 104 ? -1.164 5.845 6.764 1.00 93.88 104 THR A C 1
ATOM 794 O O . THR A 1 104 ? -1.438 6.148 5.603 1.00 93.88 104 THR A O 1
ATOM 797 N N . SER A 1 105 ? -2.093 5.613 7.686 1.00 93.19 105 SER A N 1
ATOM 798 C CA . SER A 1 105 ? -3.517 5.871 7.481 1.00 93.19 105 SER A CA 1
ATOM 799 C C . SER A 1 105 ? -3.750 7.366 7.274 1.00 93.19 105 SER A C 1
ATOM 801 O O . SER A 1 105 ? -3.284 8.194 8.057 1.00 93.19 105 SER A O 1
ATOM 803 N N . LEU A 1 106 ? -4.475 7.719 6.213 1.00 93.25 106 LEU A N 1
ATOM 804 C CA . LEU A 1 106 ? -4.845 9.108 5.927 1.00 93.25 106 LEU A CA 1
ATOM 805 C C . LEU A 1 106 ? -6.069 9.576 6.721 1.00 93.25 106 LEU A C 1
ATOM 807 O O . LEU A 1 106 ? -6.377 10.762 6.700 1.00 93.25 106 LEU A O 1
ATOM 811 N N . VAL A 1 107 ? -6.764 8.663 7.402 1.00 88.88 107 VAL A N 1
ATOM 812 C CA . VAL A 1 107 ? -7.973 8.980 8.175 1.00 88.88 107 VAL A CA 1
ATOM 813 C C . VAL A 1 107 ? -7.616 9.447 9.585 1.00 88.88 107 VAL A C 1
ATOM 815 O O . VAL A 1 107 ? -8.190 10.409 10.080 1.00 88.88 107 VAL A O 1
ATOM 818 N N . ASP A 1 108 ? -6.654 8.783 10.224 1.00 88.00 108 ASP A N 1
ATOM 819 C CA . ASP A 1 108 ? -6.323 8.984 11.642 1.00 88.00 108 ASP A CA 1
ATOM 820 C C . ASP A 1 108 ? -4.816 9.153 11.914 1.00 88.00 108 ASP A C 1
ATOM 822 O O . ASP A 1 108 ? -4.404 9.300 13.063 1.00 88.00 108 ASP A O 1
ATOM 826 N N . GLY A 1 109 ? -3.972 9.140 10.876 1.00 86.88 109 GLY A N 1
ATOM 827 C CA . GLY A 1 109 ? -2.529 9.372 10.989 1.00 86.88 109 GLY A CA 1
ATOM 828 C C . GLY A 1 109 ? -1.726 8.208 11.578 1.00 86.88 109 GLY A C 1
ATOM 829 O O . GLY A 1 109 ? -0.496 8.303 11.673 1.00 86.88 109 GLY A O 1
ATOM 830 N N . ARG A 1 110 ? -2.370 7.090 11.946 1.00 90.19 110 ARG A N 1
ATOM 831 C CA . ARG A 1 110 ? -1.669 5.910 12.471 1.00 90.19 110 ARG A CA 1
ATOM 832 C C . ARG A 1 110 ? -0.665 5.409 11.446 1.00 90.19 110 ARG A C 1
ATOM 834 O O . ARG A 1 110 ? -0.971 5.290 10.262 1.00 90.19 110 ARG A O 1
ATOM 841 N N . THR A 1 111 ? 0.541 5.118 11.913 1.00 88.81 111 THR A N 1
ATOM 842 C CA . THR A 1 111 ? 1.659 4.739 11.053 1.00 88.81 111 THR A CA 1
ATOM 843 C C . THR A 1 111 ? 2.276 3.432 11.529 1.00 88.81 111 THR A C 1
ATOM 845 O O . THR A 1 111 ? 2.449 3.225 12.728 1.00 88.81 111 THR A O 1
ATOM 848 N N . GLY A 1 112 ? 2.625 2.561 10.587 1.00 88.06 112 GLY A N 1
ATOM 849 C CA . GLY A 1 112 ? 3.402 1.351 10.818 1.00 88.06 112 GLY A CA 1
ATOM 850 C C . GLY A 1 112 ? 4.649 1.345 9.939 1.00 88.06 112 GLY A C 1
ATOM 851 O O . GLY A 1 112 ? 4.574 1.628 8.742 1.00 88.06 112 GLY A O 1
ATOM 852 N N . MET A 1 113 ? 5.800 1.040 10.536 1.00 90.38 113 MET A N 1
ATOM 853 C CA . MET A 1 113 ? 7.076 0.914 9.834 1.00 90.38 113 MET A CA 1
ATOM 854 C C . MET A 1 113 ? 7.548 -0.533 9.907 1.00 90.38 113 MET A C 1
ATOM 856 O O . MET A 1 113 ? 7.697 -1.088 10.993 1.00 90.38 113 MET A O 1
ATOM 860 N N . TYR A 1 114 ? 7.802 -1.118 8.743 1.00 89.75 114 TYR A N 1
ATOM 861 C CA . TYR A 1 114 ? 8.102 -2.532 8.582 1.00 89.75 114 TYR A CA 1
ATOM 862 C C . TYR A 1 114 ? 9.390 -2.707 7.806 1.00 89.75 114 TYR A C 1
ATOM 864 O O . TYR A 1 114 ? 9.533 -2.159 6.718 1.00 89.75 114 TYR A O 1
ATOM 872 N N . ASN A 1 115 ? 10.306 -3.493 8.358 1.00 87.56 115 ASN A N 1
ATOM 873 C CA . ASN A 1 115 ? 11.522 -3.916 7.675 1.00 87.56 115 ASN A CA 1
ATOM 874 C C . ASN A 1 115 ? 11.365 -5.385 7.264 1.00 87.56 115 ASN A C 1
ATOM 876 O O . ASN A 1 115 ? 10.722 -6.155 7.981 1.00 87.56 115 ASN A O 1
ATOM 880 N N . PHE A 1 116 ? 11.914 -5.741 6.106 1.00 81.56 116 PHE A N 1
ATOM 881 C CA . PHE A 1 116 ? 11.779 -7.047 5.459 1.00 81.56 116 PHE A CA 1
ATOM 882 C C . PHE A 1 116 ? 13.132 -7.715 5.237 1.00 81.56 116 PHE A C 1
ATOM 884 O O . PHE A 1 116 ? 14.119 -6.981 4.991 1.00 81.56 116 PHE A O 1
#